Protein AF-A0A7S0BD12-F1 (afdb_monomer_lite)

Radius of gyration: 66.01 Å; chains: 1; bounding box: 98×66×184 Å

Organism: NCBI:txid101924

Foldseek 3Di:
DDDPVVVVVLVVLVVVLVVVLVVLLPDPDPLDLVVQLVSVVVNVDDSVRSNVVSVVSVVVSVVVVVVVVVVVVVVVVVVVVVVVVVVVVVVVVVVVVVVVVVVVVVVVVVVVVVVVVVVVVVVVVVVVVVVVVVVCVVVVVVVVCVVVVVVVVVVVPDDDDDDDDDDDDDDDDDDDDDDDDD

Structure (mmCIF, N/CA/C/O backbone):
data_AF-A0A7S0BD12-F1
#
_entry.id   AF-A0A7S0BD12-F1
#
loop_
_atom_site.group_PDB
_atom_site.id
_atom_site.type_symbol
_atom_site.label_atom_id
_atom_site.label_alt_id
_atom_site.label_comp_id
_atom_site.label_asym_id
_atom_site.label_entity_id
_atom_site.label_seq_id
_atom_site.pdbx_PDB_ins_code
_atom_site.Cartn_x
_atom_site.Cartn_y
_atom_site.Cartn_z
_atom_site.occupancy
_atom_site.B_iso_or_equiv
_atom_site.auth_seq_id
_atom_site.auth_comp_id
_atom_site.auth_asym_id
_atom_site.auth_atom_id
_atom_site.pdbx_PDB_model_num
ATOM 1 N N . MET A 1 1 ? -31.845 18.573 69.242 1.00 46.34 1 MET A N 1
ATOM 2 C CA . MET A 1 1 ? -30.399 18.332 69.464 1.00 46.34 1 MET A CA 1
ATOM 3 C C . MET A 1 1 ? -30.055 16.899 69.065 1.00 46.34 1 MET A C 1
ATOM 5 O O . MET A 1 1 ? -30.406 15.973 69.784 1.00 46.34 1 MET A O 1
ATOM 9 N N . VAL A 1 2 ? -29.436 16.694 67.898 1.00 49.09 2 VAL A N 1
ATOM 10 C CA . VAL A 1 2 ? -28.988 15.365 67.435 1.00 49.09 2 VAL A CA 1
ATOM 11 C C . VAL A 1 2 ? -27.623 15.073 68.062 1.00 49.09 2 VAL A C 1
ATOM 13 O O . VAL A 1 2 ? -26.710 15.888 67.951 1.00 49.09 2 VAL A O 1
ATOM 16 N N . ARG A 1 3 ? -27.482 13.943 68.767 1.00 51.75 3 ARG A N 1
ATOM 17 C CA . ARG A 1 3 ? -26.243 13.587 69.478 1.00 51.75 3 ARG A CA 1
ATOM 18 C C . ARG A 1 3 ? -25.082 13.390 68.482 1.00 51.75 3 ARG A C 1
ATOM 20 O O . ARG A 1 3 ? -25.247 12.617 67.533 1.00 51.75 3 ARG A O 1
ATOM 27 N N . PRO A 1 4 ? -23.894 13.983 68.711 1.00 58.19 4 PRO A N 1
ATOM 28 C CA . PRO A 1 4 ? -22.745 13.916 67.792 1.00 58.19 4 PRO A CA 1
ATOM 29 C C . PRO A 1 4 ? -22.269 12.482 67.484 1.00 58.19 4 PRO A C 1
ATOM 31 O O . PRO A 1 4 ? -21.710 12.220 66.420 1.00 58.19 4 PRO A O 1
ATOM 34 N N . SER A 1 5 ? -22.578 11.517 68.352 1.00 61.38 5 SER A N 1
ATOM 35 C CA . SER A 1 5 ? -22.303 10.091 68.144 1.00 61.38 5 SER A CA 1
ATOM 36 C C . SER A 1 5 ? -23.098 9.460 66.993 1.00 61.38 5 SER A C 1
ATOM 38 O O . SER A 1 5 ? -22.587 8.577 66.308 1.00 61.38 5 SER A O 1
ATOM 40 N N . THR A 1 6 ? -24.322 9.921 66.717 1.00 61.47 6 THR A N 1
ATOM 41 C CA . THR A 1 6 ? -25.156 9.352 65.638 1.00 61.47 6 THR A CA 1
ATOM 42 C C . THR A 1 6 ? -24.696 9.763 64.240 1.00 61.47 6 THR A C 1
ATOM 44 O O . THR A 1 6 ? -24.720 8.940 63.325 1.00 61.47 6 THR A O 1
ATOM 47 N N . LEU A 1 7 ? -24.187 10.988 64.078 1.00 61.03 7 LEU A N 1
ATOM 48 C CA . LEU A 1 7 ? -23.623 11.459 62.808 1.00 61.03 7 LEU A CA 1
ATOM 49 C C . LEU A 1 7 ? -22.306 10.749 62.470 1.00 61.03 7 LEU A C 1
ATOM 51 O O . LEU A 1 7 ? -22.097 10.356 61.323 1.00 61.03 7 LEU A O 1
ATOM 55 N N . ALA A 1 8 ? -21.454 10.504 63.470 1.00 70.88 8 ALA A N 1
ATOM 56 C CA .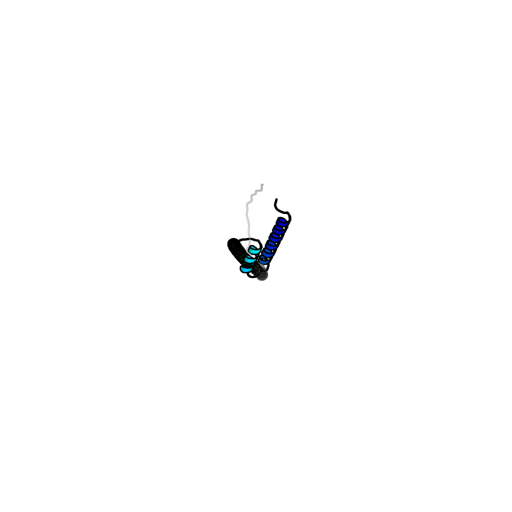 ALA A 1 8 ? -20.208 9.761 63.284 1.00 70.88 8 ALA A CA 1
ATOM 57 C C . ALA A 1 8 ? -20.458 8.316 62.813 1.00 70.88 8 ALA A C 1
ATOM 59 O O . ALA A 1 8 ? -19.773 7.822 61.914 1.00 70.88 8 ALA A O 1
ATOM 60 N N . VAL A 1 9 ? -21.478 7.654 63.372 1.00 70.56 9 VAL A N 1
ATOM 61 C CA . VAL A 1 9 ? -21.893 6.310 62.944 1.00 70.56 9 VAL A CA 1
ATOM 62 C C . VAL A 1 9 ? -22.434 6.342 61.515 1.00 70.56 9 VAL A C 1
ATOM 64 O O . VAL A 1 9 ? -22.009 5.534 60.694 1.00 70.56 9 VAL A O 1
ATOM 67 N N . LEU A 1 10 ? -23.288 7.310 61.174 1.00 68.69 10 LEU A N 1
ATOM 68 C CA . LEU A 1 10 ? -23.876 7.427 59.836 1.00 68.69 10 LEU A CA 1
ATOM 69 C C . LEU A 1 10 ? -22.812 7.638 58.742 1.00 68.69 10 LEU A C 1
ATOM 71 O O . LEU A 1 10 ? -22.837 6.976 57.703 1.00 68.69 10 LEU A O 1
ATOM 75 N N . VAL A 1 11 ? -21.837 8.518 58.991 1.00 75.31 11 VAL A N 1
ATOM 76 C CA . VAL A 1 11 ? -20.734 8.794 58.054 1.00 75.31 11 VAL A CA 1
ATOM 77 C C . VAL A 1 11 ? -19.848 7.562 57.867 1.00 75.31 11 VAL A C 1
ATOM 79 O O . VAL A 1 11 ? -19.449 7.248 56.742 1.00 75.31 11 VAL A O 1
ATOM 82 N N . LYS A 1 12 ? -19.562 6.830 58.949 1.00 75.25 12 LYS A N 1
ATOM 83 C CA . LYS A 1 12 ? -18.748 5.610 58.902 1.00 75.25 12 LYS A CA 1
ATOM 84 C C . LYS A 1 12 ? -19.451 4.497 58.121 1.00 75.25 12 LYS A C 1
ATOM 86 O O . LYS A 1 12 ? -18.810 3.835 57.305 1.00 75.25 12 LYS A O 1
ATOM 91 N N . THR A 1 13 ? -20.761 4.348 58.306 1.00 73.25 13 THR A N 1
ATOM 92 C CA . THR A 1 13 ? -21.591 3.390 57.563 1.00 73.25 13 THR A CA 1
ATOM 93 C C . THR A 1 13 ? -21.653 3.747 56.077 1.00 73.25 13 THR A C 1
ATOM 95 O O . THR A 1 13 ? -21.376 2.892 55.240 1.00 73.25 13 THR A O 1
ATOM 98 N N . LYS A 1 14 ? -21.873 5.025 55.733 1.00 76.25 14 LYS A N 1
ATOM 99 C CA . LYS A 1 14 ? -21.872 5.509 54.340 1.00 76.25 14 LYS A CA 1
ATOM 100 C C . LYS A 1 14 ? -20.537 5.253 53.630 1.00 76.25 14 LYS A C 1
ATOM 102 O O . LYS A 1 14 ? -20.524 4.777 52.499 1.00 76.25 14 LYS A O 1
ATOM 107 N N . ARG A 1 15 ? -19.405 5.524 54.293 1.00 77.38 15 ARG A N 1
ATOM 108 C CA . ARG A 1 15 ? -18.066 5.264 53.726 1.00 77.38 15 ARG A CA 1
ATOM 109 C C . ARG A 1 15 ? -17.786 3.777 53.513 1.00 77.38 15 ARG A C 1
ATOM 111 O O . ARG A 1 15 ? -17.097 3.437 52.558 1.00 77.38 15 ARG A O 1
ATOM 118 N N . ARG A 1 16 ? -18.287 2.903 54.392 1.00 76.31 16 ARG A N 1
ATOM 119 C CA . ARG A 1 16 ? -18.118 1.450 54.253 1.00 76.31 16 ARG A CA 1
ATOM 120 C C . ARG A 1 16 ? -18.883 0.930 53.033 1.00 76.31 16 ARG A C 1
ATOM 122 O O . ARG A 1 16 ? -18.290 0.263 52.201 1.00 76.31 16 ARG A O 1
ATOM 129 N N . ILE A 1 17 ? -20.130 1.366 52.865 1.00 70.44 17 ILE A N 1
ATOM 130 C CA . ILE A 1 17 ? -20.972 1.003 51.716 1.00 70.44 17 ILE A CA 1
ATOM 131 C C . ILE A 1 17 ? -20.344 1.462 50.398 1.00 70.44 17 ILE A C 1
ATOM 133 O O . ILE A 1 17 ? -20.247 0.678 49.465 1.00 70.44 17 ILE A O 1
ATOM 137 N N . LEU A 1 18 ? -19.852 2.704 50.328 1.00 72.88 18 LEU A N 1
ATOM 138 C CA . LEU A 1 18 ? -19.193 3.216 49.120 1.00 72.88 18 LEU A CA 1
ATOM 139 C C . LEU A 1 18 ? -17.940 2.416 48.737 1.00 72.88 18 LEU A C 1
ATOM 141 O O . LEU A 1 18 ? -17.663 2.240 47.554 1.00 72.88 18 LEU A O 1
ATOM 145 N N . ARG A 1 19 ? -17.192 1.918 49.726 1.00 76.81 19 ARG A N 1
ATOM 146 C CA . ARG A 1 19 ? -16.008 1.087 49.489 1.00 76.81 19 ARG A CA 1
ATOM 147 C C . ARG A 1 19 ? -16.384 -0.304 48.985 1.00 76.81 19 ARG A C 1
ATOM 149 O O . ARG A 1 19 ? -15.768 -0.787 48.040 1.00 76.81 19 ARG A O 1
ATOM 156 N N . ASP A 1 20 ? -17.408 -0.906 49.584 1.00 70.25 20 ASP A N 1
ATOM 157 C CA . ASP A 1 20 ? -17.896 -2.229 49.194 1.00 70.25 20 ASP A CA 1
ATOM 158 C C . ASP A 1 20 ? -18.465 -2.184 47.762 1.00 70.25 20 ASP A C 1
ATOM 160 O O . ASP A 1 20 ? -18.085 -2.997 46.920 1.00 70.25 20 ASP A O 1
ATOM 164 N N . LEU A 1 21 ? -19.240 -1.145 47.428 1.00 66.12 21 LEU A N 1
ATOM 165 C CA . LEU A 1 21 ? -19.725 -0.896 46.064 1.00 66.12 21 LEU A CA 1
ATOM 166 C C . LEU A 1 21 ? -18.599 -0.707 45.041 1.00 66.12 21 LEU A C 1
ATOM 168 O O . LEU A 1 21 ? -18.687 -1.225 43.929 1.00 66.12 21 LEU A O 1
ATOM 172 N N . HIS A 1 22 ? -17.531 0.006 45.405 1.00 67.62 22 HIS A N 1
ATOM 173 C CA . HIS A 1 22 ? -16.384 0.176 44.515 1.00 67.62 22 HIS A CA 1
ATOM 174 C C . HIS A 1 22 ? -15.675 -1.160 44.243 1.00 67.62 22 HIS A C 1
ATOM 176 O O . HIS A 1 22 ? -15.292 -1.431 43.108 1.00 67.62 22 HIS A O 1
ATOM 182 N N . SER A 1 23 ? -15.542 -2.020 45.257 1.00 68.06 23 SER A N 1
ATOM 183 C CA . SER A 1 23 ? -14.915 -3.341 45.098 1.00 68.06 23 SER A CA 1
ATOM 184 C C . SER A 1 23 ? -15.738 -4.308 44.241 1.00 68.06 23 SER A C 1
ATOM 186 O O . SER A 1 23 ? -15.174 -5.120 43.510 1.00 68.06 23 SER A O 1
ATOM 188 N N . TRP A 1 24 ? -17.069 -4.196 44.276 1.00 65.56 24 TRP A N 1
ATOM 189 C CA . TRP A 1 24 ? -17.954 -4.965 43.398 1.00 65.56 24 TRP A CA 1
ATOM 190 C C . TRP A 1 24 ? -17.857 -4.519 41.940 1.00 65.56 24 TRP A C 1
ATOM 192 O O . TRP A 1 24 ? -17.998 -5.343 41.044 1.00 65.56 24 TRP A O 1
ATOM 202 N N . SER A 1 25 ? -17.548 -3.244 41.694 1.00 60.56 25 SER A N 1
ATOM 203 C CA . SER A 1 25 ? -17.333 -2.726 40.341 1.00 60.56 25 SER A CA 1
ATOM 204 C C . SER A 1 25 ? -15.959 -3.071 39.755 1.00 60.56 25 SER A C 1
ATOM 206 O O . SER A 1 25 ? -15.823 -3.038 38.535 1.00 60.56 25 SER A O 1
ATOM 208 N N . SER A 1 26 ? -14.929 -3.325 40.572 1.00 59.06 26 SER A N 1
ATOM 209 C CA . SER A 1 26 ? -13.538 -3.377 40.092 1.00 59.06 26 SER A CA 1
ATOM 210 C C . SER A 1 26 ? -13.021 -4.774 39.745 1.00 59.06 26 SER A C 1
ATOM 212 O O . SER A 1 26 ? -12.011 -4.876 39.058 1.00 59.06 26 SER A O 1
ATOM 214 N N . ASN A 1 27 ? -13.675 -5.844 40.211 1.00 52.03 27 ASN A N 1
ATOM 215 C CA . ASN A 1 27 ? -13.046 -7.172 40.266 1.00 52.03 27 ASN A CA 1
ATOM 216 C C . 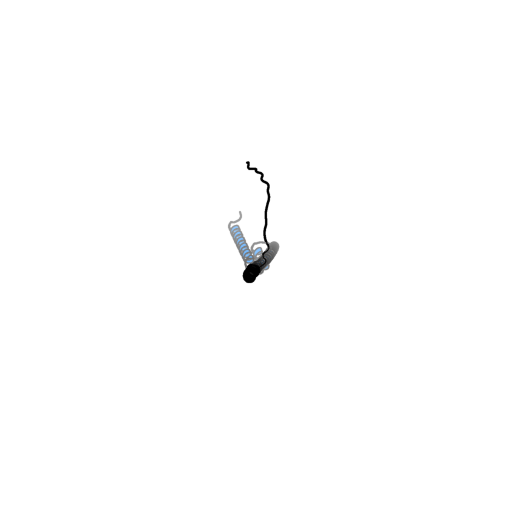ASN A 1 27 ? -13.656 -8.239 39.341 1.00 52.03 27 ASN A C 1
ATOM 218 O O . ASN A 1 27 ? -13.357 -9.415 39.522 1.00 52.03 27 ASN A O 1
ATOM 222 N N . GLY A 1 28 ? -14.516 -7.880 38.379 1.00 54.59 28 GLY A N 1
ATOM 223 C CA . GLY A 1 28 ? -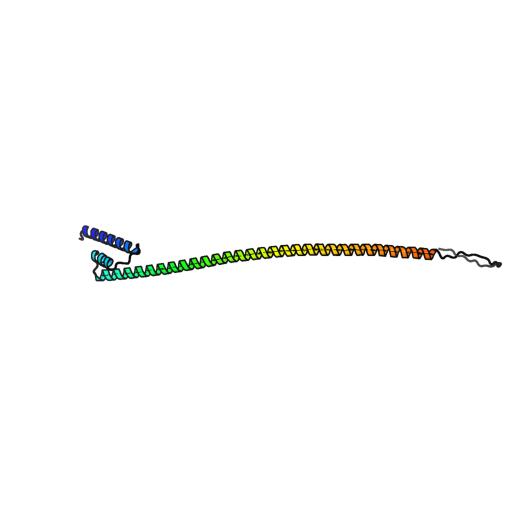15.103 -8.857 37.441 1.00 54.59 28 GLY A CA 1
ATOM 224 C C . GLY A 1 28 ? -15.886 -9.995 38.120 1.00 54.59 28 GLY A C 1
ATOM 225 O O . GLY A 1 28 ? -16.103 -11.049 37.531 1.00 54.59 28 GLY A O 1
ATOM 226 N N . CYS A 1 29 ? -16.274 -9.809 39.384 1.00 53.16 29 CYS A N 1
ATOM 227 C CA . CYS A 1 29 ? -17.008 -10.795 40.162 1.00 53.16 29 CYS A CA 1
ATOM 228 C C . CYS A 1 29 ? -18.504 -10.642 39.842 1.00 53.16 29 CYS A C 1
ATOM 230 O O . CYS A 1 29 ? -18.981 -9.503 39.826 1.00 53.16 29 CYS A O 1
ATOM 232 N N . PRO A 1 30 ? -19.256 -11.731 39.593 1.00 62.78 30 PRO A N 1
ATOM 233 C CA . PRO A 1 30 ? -20.679 -11.641 39.286 1.00 62.78 30 PRO A CA 1
ATOM 234 C C . PRO A 1 30 ? -21.409 -10.876 40.395 1.00 62.78 30 PRO A C 1
ATOM 236 O O . PRO A 1 30 ? -21.253 -11.175 41.582 1.00 62.78 30 PRO A O 1
ATOM 239 N N . LEU A 1 31 ? -22.167 -9.852 39.994 1.00 69.06 31 LEU A N 1
ATOM 240 C CA . LEU A 1 31 ? -22.857 -8.943 40.903 1.00 69.06 31 LEU A CA 1
ATOM 241 C C . LEU A 1 31 ? -23.822 -9.729 41.802 1.00 69.06 31 LEU A C 1
ATOM 243 O O . LEU A 1 31 ? -24.874 -10.187 41.361 1.00 69.06 31 LEU A O 1
ATOM 247 N N . ASP A 1 32 ? -23.471 -9.878 43.078 1.00 79.94 32 ASP A N 1
ATOM 248 C CA . ASP A 1 32 ? -24.292 -10.603 44.044 1.00 79.94 32 ASP A CA 1
ATOM 249 C C . ASP A 1 32 ? -25.408 -9.689 44.574 1.00 79.94 32 ASP A C 1
ATOM 251 O O . ASP A 1 32 ? -25.257 -8.976 45.573 1.00 79.94 32 ASP A O 1
ATOM 255 N N . THR A 1 33 ? -26.552 -9.723 43.884 1.00 80.75 33 THR A N 1
ATOM 256 C CA . THR A 1 33 ? -27.773 -8.962 44.196 1.00 80.75 33 THR A CA 1
ATOM 257 C C . THR A 1 33 ? -28.195 -9.134 45.657 1.00 80.75 33 THR A C 1
ATOM 259 O O . THR A 1 33 ? -28.653 -8.188 46.297 1.00 80.75 33 THR A O 1
ATOM 262 N N . ARG A 1 34 ? -27.994 -10.327 46.230 1.00 82.31 34 ARG A N 1
ATOM 263 C CA . ARG A 1 34 ? -28.383 -10.632 47.611 1.00 82.31 34 ARG A CA 1
ATOM 264 C C . ARG A 1 34 ? -27.470 -9.928 48.611 1.00 82.31 34 ARG A C 1
ATOM 266 O O . ARG A 1 34 ? -27.959 -9.383 49.600 1.00 82.31 34 ARG A O 1
ATOM 273 N N . LYS A 1 35 ? -26.160 -9.883 48.354 1.00 82.00 35 LYS A N 1
ATOM 274 C CA . LYS A 1 35 ? -25.211 -9.122 49.187 1.00 82.00 35 LYS A CA 1
ATOM 275 C C . LYS A 1 35 ? -25.428 -7.611 49.086 1.00 82.00 35 LYS A C 1
ATOM 277 O O . LYS A 1 35 ? -25.295 -6.935 50.106 1.00 82.00 35 LYS A O 1
ATOM 282 N N . MET A 1 36 ? -25.808 -7.094 47.914 1.00 80.50 36 MET A N 1
ATOM 283 C CA . MET A 1 36 ? -26.152 -5.674 47.738 1.00 80.50 36 MET A CA 1
ATOM 284 C C . MET A 1 36 ? -27.367 -5.276 48.572 1.00 80.50 36 MET A C 1
ATOM 286 O O . MET A 1 36 ? -27.294 -4.323 49.347 1.00 80.50 36 MET A O 1
ATOM 290 N N . VAL A 1 37 ? -28.454 -6.047 48.481 1.00 84.25 37 VAL A N 1
ATOM 291 C CA . VAL A 1 37 ? -29.678 -5.788 49.250 1.00 84.25 37 VAL A CA 1
ATOM 292 C C . VAL A 1 37 ? -29.390 -5.819 50.753 1.00 84.25 37 VAL A C 1
ATOM 294 O O . VAL A 1 37 ? -29.731 -4.870 51.454 1.00 84.25 37 VAL A O 1
ATOM 297 N N . LEU A 1 38 ? -28.650 -6.824 51.240 1.00 84.69 38 LEU A N 1
ATOM 298 C CA . LEU A 1 38 ? -28.249 -6.911 52.652 1.00 84.69 38 LEU A CA 1
ATOM 299 C C . LEU A 1 38 ? -27.356 -5.739 53.098 1.00 84.69 38 LEU A C 1
ATOM 301 O O . LEU A 1 38 ? -27.431 -5.296 54.247 1.00 84.69 38 LEU A O 1
ATOM 305 N N . ALA A 1 39 ? -26.489 -5.229 52.220 1.00 82.56 39 ALA A N 1
ATOM 306 C CA . ALA A 1 39 ? -25.656 -4.066 52.515 1.00 82.56 39 ALA A CA 1
ATOM 307 C C . ALA A 1 39 ? -26.484 -2.774 52.604 1.00 82.56 39 ALA A C 1
ATOM 309 O O . ALA A 1 39 ? -26.239 -1.952 53.491 1.00 82.56 39 ALA A O 1
ATOM 310 N N . PHE A 1 40 ? -27.493 -2.615 51.744 1.00 83.50 40 PHE A N 1
ATOM 311 C CA . PHE A 1 40 ? -28.418 -1.484 51.792 1.00 83.50 40 PHE A CA 1
ATOM 312 C C . PHE A 1 40 ? -29.373 -1.558 52.991 1.00 83.50 40 PHE A C 1
ATOM 314 O O . PHE A 1 40 ? -29.595 -0.546 53.656 1.00 83.50 40 PHE A O 1
ATOM 321 N N . GLU A 1 41 ? -29.851 -2.742 53.365 1.00 84.12 41 GLU A N 1
ATOM 322 C CA . GLU A 1 41 ? -30.647 -2.933 54.585 1.00 84.12 41 GLU A CA 1
ATOM 323 C C . GLU A 1 41 ? -29.839 -2.578 55.847 1.00 84.12 41 GLU A C 1
ATOM 325 O O . GLU A 1 41 ? -30.317 -1.852 56.722 1.00 84.12 41 GLU A O 1
ATOM 330 N N . ARG A 1 42 ? -28.555 -2.969 55.912 1.00 85.38 42 ARG A N 1
ATOM 331 C CA . ARG A 1 42 ? -27.628 -2.543 56.987 1.00 85.38 42 ARG A CA 1
ATOM 332 C C . ARG A 1 42 ? -27.385 -1.032 57.015 1.00 85.38 42 ARG A C 1
ATOM 334 O O . ARG A 1 42 ? -27.025 -0.486 58.058 1.00 85.38 42 ARG A O 1
ATOM 341 N N . ALA A 1 43 ? -27.590 -0.353 55.891 1.00 81.50 43 ALA A N 1
ATOM 342 C CA . ALA A 1 43 ? -27.510 1.098 55.775 1.00 81.50 43 ALA A CA 1
ATOM 343 C C . ALA A 1 43 ? -28.789 1.828 56.216 1.00 81.50 43 ALA A C 1
ATOM 345 O O . ALA A 1 43 ? -28.823 3.056 56.157 1.00 81.50 43 ALA A O 1
ATOM 346 N N . ARG A 1 44 ? -29.809 1.088 56.677 1.00 87.00 44 ARG A N 1
ATOM 347 C CA . ARG A 1 44 ? -31.164 1.565 56.995 1.00 87.00 44 ARG A CA 1
ATOM 348 C C . ARG A 1 44 ? -32.014 1.964 55.784 1.00 87.00 44 ARG A C 1
ATOM 350 O O . ARG A 1 44 ? -32.961 2.729 55.951 1.00 87.00 44 ARG A O 1
ATOM 357 N N . PHE A 1 45 ? -31.721 1.446 54.592 1.00 85.12 45 PHE A N 1
ATOM 358 C CA . PHE A 1 45 ? -32.704 1.492 53.509 1.00 85.12 45 PHE A CA 1
ATOM 359 C C . PHE A 1 45 ? -33.806 0.468 53.765 1.00 85.12 45 PHE A C 1
ATOM 361 O O . PHE A 1 45 ? -33.562 -0.604 54.321 1.00 85.12 45 PHE A O 1
ATOM 368 N N . THR A 1 46 ? -35.027 0.800 53.352 1.00 89.69 46 THR A N 1
ATOM 369 C CA . THR A 1 46 ? -36.117 -0.182 53.331 1.00 89.69 46 THR A CA 1
ATOM 370 C C . THR A 1 46 ? -35.820 -1.272 52.290 1.00 89.69 46 THR A C 1
ATOM 372 O O . THR A 1 46 ? -35.117 -1.000 51.313 1.00 89.69 46 THR A O 1
ATOM 375 N N . PRO A 1 47 ? -36.350 -2.496 52.452 1.00 85.25 47 PRO A N 1
ATOM 376 C CA . PRO A 1 47 ? -36.113 -3.591 51.505 1.00 85.25 47 PRO A CA 1
ATOM 377 C C . PRO A 1 47 ? -36.573 -3.255 50.075 1.00 85.25 47 PRO A C 1
ATOM 379 O O . PRO A 1 47 ? -35.922 -3.642 49.108 1.00 85.25 47 PRO A O 1
ATOM 382 N N . GLU A 1 48 ? -37.646 -2.472 49.933 1.00 88.44 48 GLU A N 1
ATOM 383 C CA . GLU A 1 48 ? -38.105 -1.899 48.658 1.00 88.44 48 GLU A CA 1
ATOM 384 C C . GLU A 1 48 ? -37.046 -0.979 48.029 1.00 88.44 48 GLU A C 1
ATOM 386 O O . GLU A 1 48 ? -36.593 -1.208 46.908 1.00 88.44 48 GLU A O 1
ATOM 391 N N . GLN A 1 49 ? -36.556 0.013 48.781 1.00 88.12 49 GLN A N 1
ATOM 392 C CA . GLN A 1 49 ? -35.519 0.936 48.303 1.00 88.12 49 GLN A CA 1
ATOM 393 C C . GLN A 1 49 ? -34.209 0.214 47.968 1.00 88.12 49 GLN A C 1
ATOM 395 O O . GLN A 1 49 ? -33.560 0.538 46.976 1.00 88.12 49 GLN A O 1
ATOM 400 N N . ALA A 1 50 ? -33.824 -0.778 48.773 1.00 87.19 50 ALA A N 1
ATOM 401 C CA . ALA A 1 50 ? -32.637 -1.592 48.546 1.00 87.19 50 ALA A CA 1
ATOM 402 C C . ALA A 1 50 ? -32.725 -2.378 47.229 1.00 87.19 50 ALA A C 1
ATOM 404 O O . ALA A 1 50 ? -31.738 -2.443 46.494 1.00 87.19 50 ALA A O 1
ATOM 405 N N . ARG A 1 51 ? -33.897 -2.935 46.897 1.00 85.19 51 ARG A N 1
ATOM 406 C CA . ARG A 1 51 ? -34.131 -3.631 45.621 1.00 85.19 51 ARG A CA 1
ATOM 407 C C . ARG A 1 51 ? -34.055 -2.682 44.433 1.00 85.19 51 ARG A C 1
ATOM 409 O O . ARG A 1 51 ? -33.328 -2.977 43.491 1.00 85.19 51 ARG A O 1
ATOM 416 N N . VAL A 1 52 ? -34.720 -1.530 44.509 1.00 90.69 52 VAL A N 1
ATOM 417 C CA . VAL A 1 52 ? -34.695 -0.520 43.436 1.00 90.69 52 VAL A CA 1
ATOM 418 C C . VAL A 1 52 ? -33.271 -0.018 43.184 1.00 90.69 52 VAL A C 1
ATOM 420 O O . VAL A 1 52 ? -32.822 0.030 42.042 1.00 90.69 52 VAL A O 1
ATOM 423 N N . LEU A 1 53 ? -32.521 0.299 44.244 1.00 85.56 53 LEU A N 1
ATOM 424 C CA . LEU A 1 53 ? -31.121 0.718 44.126 1.00 85.56 53 LEU A CA 1
ATOM 425 C C . LEU A 1 53 ? -30.244 -0.380 43.522 1.00 85.56 53 LEU A C 1
ATOM 427 O O . LEU A 1 53 ? -29.387 -0.088 42.692 1.00 85.56 53 LEU A O 1
ATOM 431 N N . THR A 1 54 ? -30.461 -1.633 43.921 1.00 87.56 54 THR A N 1
ATOM 432 C CA . THR A 1 54 ? -29.713 -2.774 43.381 1.00 87.56 54 THR A CA 1
ATOM 433 C C . THR A 1 54 ? -29.998 -2.971 41.894 1.00 87.56 54 THR A C 1
ATOM 435 O O . THR A 1 54 ? -29.068 -3.203 41.126 1.00 87.56 54 THR A O 1
ATOM 438 N N . GLU A 1 55 ? -31.251 -2.816 41.470 1.00 87.38 55 GLU A N 1
ATOM 439 C CA . GLU A 1 55 ? -31.639 -2.951 40.066 1.00 87.38 55 GLU A CA 1
ATOM 440 C C . GLU A 1 55 ? -31.062 -1.825 39.199 1.00 87.38 55 GLU A C 1
ATOM 442 O O . GLU A 1 55 ? -30.476 -2.094 38.152 1.00 87.38 55 GLU A O 1
ATOM 447 N N . MET A 1 56 ? -31.095 -0.577 39.678 1.00 87.50 56 MET A N 1
ATOM 448 C CA . MET A 1 56 ? -30.429 0.538 38.990 1.00 87.50 56 MET A CA 1
ATOM 449 C C . MET A 1 56 ? -28.911 0.332 38.887 1.00 87.50 56 MET A C 1
ATOM 451 O O . MET A 1 56 ? -28.301 0.633 37.858 1.00 87.50 56 MET A O 1
ATOM 455 N N . PHE A 1 57 ? -28.274 -0.198 39.935 1.00 84.50 57 PHE A N 1
ATOM 456 C CA . PHE A 1 57 ? -26.848 -0.532 39.894 1.00 84.50 57 PHE A CA 1
ATOM 457 C C . PHE A 1 57 ? -26.548 -1.643 38.887 1.00 84.50 57 PHE A C 1
ATOM 459 O O . PHE A 1 57 ? -25.582 -1.543 38.133 1.00 84.50 57 PHE A O 1
ATOM 466 N N . ARG A 1 58 ? -27.392 -2.675 38.832 1.00 85.00 58 ARG A N 1
ATOM 467 C CA . ARG A 1 58 ? -27.277 -3.760 37.855 1.00 85.00 58 ARG A CA 1
ATOM 468 C C . ARG A 1 58 ? -27.389 -3.231 36.427 1.00 85.00 58 ARG A C 1
ATOM 470 O O . ARG A 1 58 ? -26.558 -3.561 35.586 1.00 85.00 58 ARG A O 1
ATOM 477 N N . GLU A 1 59 ? -28.376 -2.382 36.163 1.00 87.06 59 GLU A N 1
ATOM 478 C CA . GLU A 1 59 ? -28.611 -1.820 34.835 1.00 87.06 59 GLU A CA 1
ATOM 479 C C . GLU A 1 59 ? -27.475 -0.887 34.389 1.00 87.06 59 GLU A C 1
ATOM 481 O O . GLU A 1 59 ? -27.005 -0.973 33.255 1.00 87.06 59 GLU A O 1
ATOM 486 N N . THR A 1 60 ? -26.987 -0.019 35.277 1.00 85.50 60 THR A N 1
ATOM 487 C CA . THR A 1 60 ? -25.876 0.897 34.963 1.00 85.50 60 THR A CA 1
ATOM 488 C C . THR A 1 60 ? -24.565 0.158 34.707 1.00 85.50 60 THR A C 1
ATOM 490 O O . THR A 1 60 ? -23.839 0.523 33.779 1.00 85.50 60 THR A O 1
ATOM 493 N N . LEU A 1 61 ? -24.278 -0.905 35.465 1.00 83.06 61 LEU A N 1
ATOM 494 C CA . LEU A 1 61 ? -23.122 -1.768 35.216 1.00 83.06 61 LEU A CA 1
ATOM 495 C C . LEU A 1 61 ? -23.251 -2.508 33.880 1.00 83.06 61 LEU A C 1
ATOM 497 O O . LEU A 1 61 ? -22.320 -2.449 33.082 1.00 83.06 61 LEU A O 1
ATOM 501 N N . ALA A 1 62 ? -24.412 -3.100 33.589 1.00 83.00 62 ALA A N 1
ATOM 502 C CA . ALA A 1 62 ? -24.655 -3.797 32.324 1.00 83.00 62 ALA A CA 1
ATOM 503 C C . ALA A 1 62 ? -24.551 -2.860 31.105 1.00 83.00 62 ALA A C 1
ATOM 505 O O . ALA A 1 62 ? -23.958 -3.216 30.087 1.00 83.00 62 ALA A O 1
ATOM 506 N N . ARG A 1 63 ? -25.077 -1.629 31.204 1.00 85.00 63 ARG A N 1
ATOM 507 C CA . ARG A 1 63 ? -24.938 -0.608 30.149 1.00 85.00 63 ARG A CA 1
ATOM 508 C C . ARG A 1 63 ? -23.479 -0.212 29.930 1.00 85.00 63 ARG A C 1
ATOM 510 O O . ARG A 1 63 ? -23.046 -0.107 28.785 1.00 85.00 63 ARG A O 1
ATOM 517 N N . ARG A 1 64 ? -22.719 -0.007 31.009 1.00 81.06 64 ARG A N 1
ATOM 518 C CA . ARG A 1 64 ? -21.297 0.357 30.935 1.00 81.06 64 ARG A CA 1
ATOM 519 C C . ARG A 1 64 ? -20.452 -0.765 30.341 1.00 81.06 64 ARG A C 1
ATOM 521 O O . ARG A 1 64 ? -19.567 -0.508 29.534 1.00 81.06 64 ARG A O 1
ATOM 528 N N . GLU A 1 65 ? -20.729 -2.000 30.733 1.00 78.06 65 GLU A N 1
ATOM 529 C CA . GLU A 1 65 ? -20.063 -3.185 30.207 1.00 78.06 65 GLU A CA 1
ATOM 530 C C . GLU A 1 65 ? -20.328 -3.345 28.705 1.00 78.06 65 GLU A C 1
ATOM 532 O O . GLU A 1 65 ? -19.383 -3.467 27.928 1.00 78.06 65 GLU A O 1
ATOM 537 N N . LYS A 1 66 ? -21.587 -3.204 28.273 1.00 79.38 66 LYS A N 1
ATOM 538 C CA . LYS A 1 66 ? -21.951 -3.201 26.850 1.00 79.38 66 LYS A CA 1
ATOM 539 C C . LYS A 1 66 ? -21.209 -2.116 26.056 1.00 79.38 66 LYS A C 1
ATOM 541 O O . LYS A 1 66 ? -20.631 -2.417 25.018 1.00 79.38 66 LYS A O 1
ATOM 546 N N . GLN A 1 67 ? -21.162 -0.883 26.563 1.00 82.19 67 GLN A N 1
ATOM 547 C CA . GLN A 1 67 ? -20.420 0.212 25.921 1.00 82.19 67 GLN A CA 1
ATOM 548 C C . GLN A 1 67 ? -18.915 -0.067 25.835 1.00 82.19 67 GLN A C 1
ATOM 550 O O . GLN A 1 67 ? -18.287 0.244 24.825 1.00 82.19 67 GLN A O 1
ATOM 555 N N . ASN A 1 68 ? -18.325 -0.667 26.872 1.00 77.94 68 ASN A N 1
ATOM 556 C CA . ASN A 1 68 ? -16.917 -1.056 26.849 1.00 77.94 68 ASN A CA 1
ATOM 557 C C . ASN A 1 68 ? -16.649 -2.131 25.787 1.00 77.94 68 ASN A C 1
ATOM 559 O O . ASN A 1 68 ? -15.649 -2.030 25.077 1.00 77.94 68 ASN A O 1
ATOM 563 N N . TYR A 1 69 ? -17.532 -3.125 25.644 1.00 72.25 69 TYR A N 1
ATOM 564 C CA . TYR A 1 69 ? -17.422 -4.138 24.592 1.00 72.25 69 TYR A CA 1
ATOM 565 C C . TYR A 1 69 ? -17.544 -3.532 23.189 1.00 72.25 69 TYR A C 1
ATOM 567 O O . TYR A 1 69 ? -16.725 -3.846 22.330 1.00 72.25 69 TYR A O 1
ATOM 575 N N . GLU A 1 70 ? -18.491 -2.618 22.966 1.00 77.31 70 GLU A N 1
ATOM 576 C CA . GLU A 1 70 ? -18.654 -1.916 21.682 1.00 77.31 70 GLU A CA 1
ATOM 577 C C . GLU A 1 70 ? -17.425 -1.058 21.333 1.00 77.31 70 GLU A C 1
ATOM 579 O O . GLU A 1 70 ? -16.945 -1.073 20.200 1.00 77.31 70 GLU A O 1
ATOM 584 N N . GLN A 1 71 ? -16.850 -0.353 22.314 1.00 76.19 71 GLN A N 1
ATOM 585 C CA . GLN A 1 71 ? -15.621 0.422 22.116 1.00 76.19 71 GLN A CA 1
ATOM 586 C C . GLN A 1 71 ? -14.396 -0.461 21.858 1.00 76.19 71 GLN A C 1
ATOM 588 O O . GLN A 1 71 ? -13.526 -0.086 21.072 1.00 76.19 71 GLN A O 1
ATOM 593 N N . LEU A 1 72 ? -14.295 -1.611 22.530 1.00 70.25 72 LEU A N 1
ATOM 594 C CA . LEU A 1 72 ? -13.216 -2.575 22.308 1.00 70.25 72 LEU A CA 1
ATOM 595 C C . LEU A 1 72 ? -13.322 -3.220 20.926 1.00 70.25 72 LEU A C 1
ATOM 597 O O . LEU A 1 72 ? -12.303 -3.315 20.247 1.00 70.25 72 LEU A O 1
ATOM 601 N N . ALA A 1 73 ? -14.532 -3.586 20.494 1.00 75.94 73 ALA A N 1
ATOM 602 C CA . ALA A 1 73 ? -14.791 -4.082 19.146 1.00 75.94 73 ALA A CA 1
ATOM 603 C C . ALA A 1 73 ? -14.375 -3.041 18.095 1.00 75.94 73 ALA A C 1
ATOM 605 O O . ALA A 1 73 ? -13.522 -3.324 17.263 1.00 75.94 73 ALA A O 1
ATOM 606 N N . SER A 1 74 ? -14.832 -1.792 18.236 1.00 81.88 74 SER A N 1
ATOM 607 C CA . SER A 1 74 ? -14.473 -0.703 17.316 1.00 81.88 74 SER A CA 1
ATOM 608 C C . SER A 1 74 ? -12.966 -0.416 17.267 1.00 81.88 74 SER A C 1
ATOM 610 O O . SER A 1 74 ? -12.419 -0.140 16.199 1.00 81.88 74 SER A O 1
ATOM 612 N N . LYS A 1 75 ? -12.260 -0.497 18.403 1.00 85.00 75 LYS A N 1
ATOM 613 C CA . LYS A 1 75 ? -10.792 -0.378 18.427 1.00 85.00 75 LYS A CA 1
ATOM 614 C C . LYS A 1 75 ? -10.108 -1.560 17.744 1.00 85.00 75 LYS A C 1
ATOM 616 O O . LYS A 1 75 ? -9.082 -1.351 17.101 1.00 85.00 75 LYS A O 1
ATOM 621 N N . GLY A 1 76 ? -10.650 -2.768 17.895 1.00 86.06 76 GLY A N 1
ATOM 622 C CA . GLY A 1 76 ? -10.196 -3.961 17.183 1.00 86.06 76 GLY A CA 1
ATOM 623 C C . GLY A 1 76 ? -10.312 -3.779 15.673 1.00 86.06 76 GLY A C 1
ATOM 624 O O . GLY A 1 76 ? -9.309 -3.898 14.972 1.00 86.06 76 GLY A O 1
ATOM 625 N N . ASP A 1 77 ? -11.487 -3.362 15.206 1.00 79.94 77 ASP A N 1
ATOM 626 C CA . ASP A 1 77 ? -11.766 -3.109 13.790 1.00 79.94 77 ASP A CA 1
ATOM 627 C C . ASP A 1 77 ? -10.855 -2.008 13.227 1.00 79.94 77 ASP A C 1
ATOM 629 O O . ASP A 1 77 ? -10.252 -2.161 12.166 1.00 79.94 77 ASP A O 1
ATOM 633 N N . TYR A 1 78 ? -10.668 -0.913 13.971 1.00 80.88 78 TYR A N 1
ATOM 634 C CA . TYR A 1 78 ? -9.747 0.157 13.584 1.00 80.88 78 TYR A CA 1
ATOM 635 C C . TYR A 1 78 ? -8.299 -0.336 13.457 1.00 80.88 78 TYR A C 1
ATOM 637 O O . TYR A 1 78 ? -7.591 0.032 12.517 1.00 80.88 78 TYR A O 1
ATOM 645 N N . MET A 1 79 ? -7.840 -1.167 14.396 1.00 85.88 79 MET A N 1
ATOM 646 C CA . MET A 1 79 ? -6.500 -1.747 14.336 1.00 85.88 79 MET A CA 1
ATOM 647 C C . MET A 1 79 ? -6.353 -2.694 13.148 1.00 85.88 79 MET A C 1
ATOM 649 O O . MET A 1 79 ? -5.325 -2.634 12.476 1.00 85.88 79 MET A O 1
ATOM 653 N N . GLN A 1 80 ? -7.373 -3.502 12.855 1.00 87.31 80 GLN A N 1
ATOM 654 C CA . GLN A 1 80 ? -7.385 -4.381 11.692 1.00 87.31 80 GLN A CA 1
ATOM 655 C C . GLN A 1 80 ? -7.271 -3.578 10.391 1.00 87.31 80 GLN A C 1
ATOM 657 O O . GLN A 1 80 ? -6.330 -3.793 9.625 1.00 87.31 80 GLN A O 1
ATOM 662 N N . VAL A 1 81 ? -8.141 -2.587 10.183 1.00 87.75 81 VAL A N 1
ATOM 663 C CA . VAL A 1 81 ? -8.102 -1.724 8.990 1.00 87.75 81 VAL A CA 1
ATOM 664 C C . VAL A 1 81 ? -6.744 -1.036 8.860 1.00 87.75 81 VAL A C 1
ATOM 666 O O . VAL A 1 81 ? -6.154 -1.000 7.782 1.00 87.75 81 VAL A O 1
ATOM 669 N N . LYS A 1 82 ? -6.181 -0.540 9.967 1.00 89.12 82 LYS A N 1
ATOM 670 C CA . LYS A 1 82 ? -4.851 0.081 9.966 1.00 89.12 82 LYS A CA 1
ATOM 671 C C . LYS A 1 82 ? -3.746 -0.899 9.559 1.00 89.12 82 LYS A C 1
ATOM 673 O O . LYS A 1 82 ? -2.797 -0.499 8.885 1.00 89.12 82 LYS A O 1
ATOM 678 N N . THR A 1 83 ? -3.829 -2.159 9.984 1.00 91.62 83 THR A N 1
ATOM 679 C CA . THR A 1 83 ? -2.856 -3.185 9.582 1.00 91.62 83 THR A CA 1
ATOM 680 C C . THR A 1 83 ? -2.992 -3.566 8.116 1.00 91.62 83 THR A C 1
ATOM 682 O O . THR A 1 83 ? -1.972 -3.644 7.436 1.00 91.62 83 THR A O 1
ATOM 685 N N . GLU A 1 84 ? -4.217 -3.725 7.614 1.00 90.00 84 GLU A N 1
ATOM 686 C CA . GLU A 1 84 ? -4.481 -4.003 6.198 1.00 90.00 84 GLU A CA 1
ATOM 687 C C . GLU A 1 84 ? -3.915 -2.887 5.314 1.00 90.00 84 GLU A C 1
ATOM 689 O O . GLU A 1 84 ? -3.172 -3.154 4.372 1.00 90.00 84 GLU A O 1
ATOM 694 N N . LEU A 1 85 ? -4.158 -1.629 5.690 1.00 87.38 85 LEU A N 1
ATOM 695 C CA . LEU A 1 85 ? -3.680 -0.459 4.956 1.00 87.38 85 LEU A CA 1
ATOM 696 C C . LEU A 1 85 ? -2.146 -0.387 4.910 1.00 87.38 85 LEU A C 1
ATOM 698 O O . LEU A 1 85 ? -1.565 -0.098 3.869 1.00 87.38 85 LEU A O 1
ATOM 702 N N . ARG A 1 86 ? -1.473 -0.731 6.014 1.00 89.25 86 ARG A N 1
ATOM 703 C CA . ARG A 1 86 ? -0.005 -0.771 6.070 1.00 89.25 86 ARG A CA 1
ATOM 704 C C . ARG A 1 86 ? 0.594 -1.906 5.237 1.00 89.25 86 ARG A C 1
ATOM 706 O O . ARG A 1 86 ? 1.694 -1.763 4.707 1.00 89.25 86 ARG A O 1
ATOM 713 N N . ILE A 1 87 ? -0.088 -3.050 5.162 1.00 90.00 87 ILE A N 1
ATOM 714 C CA . ILE A 1 87 ? 0.341 -4.177 4.323 1.00 90.00 87 ILE A CA 1
ATOM 715 C C . ILE A 1 87 ? 0.208 -3.800 2.848 1.00 90.00 87 ILE A C 1
ATOM 717 O O . ILE A 1 87 ? 1.150 -4.032 2.092 1.00 90.00 87 ILE A O 1
ATOM 721 N N . LEU A 1 88 ? -0.913 -3.180 2.470 1.00 86.88 88 LEU A N 1
ATOM 722 C CA . LEU A 1 88 ? -1.147 -2.665 1.121 1.00 86.88 88 LEU A CA 1
ATOM 723 C C . LEU A 1 88 ? -0.067 -1.658 0.715 1.00 86.88 88 LEU A C 1
ATOM 725 O O . LEU A 1 88 ? 0.615 -1.876 -0.276 1.00 86.88 88 LEU A O 1
ATOM 729 N N . GLU A 1 89 ? 0.196 -0.646 1.545 1.00 86.56 89 GLU A N 1
ATOM 730 C CA . GLU A 1 89 ? 1.232 0.363 1.277 1.00 86.56 89 GLU A CA 1
ATOM 731 C C . GLU A 1 89 ? 2.622 -0.261 1.063 1.00 86.56 89 GLU A C 1
ATOM 733 O O . GLU A 1 89 ? 3.356 0.103 0.144 1.00 86.56 89 GLU A O 1
ATOM 738 N N . LYS A 1 90 ? 2.989 -1.247 1.891 1.00 87.94 90 LYS A N 1
ATOM 739 C CA . LYS A 1 90 ? 4.268 -1.947 1.745 1.00 87.94 90 LYS A CA 1
ATOM 740 C C . LYS A 1 90 ? 4.314 -2.788 0.466 1.00 87.94 90 LYS A C 1
ATOM 742 O O . LYS A 1 90 ? 5.359 -2.848 -0.180 1.00 87.94 90 LYS A O 1
ATOM 747 N N . SER A 1 91 ? 3.213 -3.452 0.121 1.00 85.81 91 SER A N 1
ATOM 748 C CA . SER A 1 91 ? 3.091 -4.236 -1.111 1.00 85.81 91 SER A CA 1
ATOM 749 C C . SER A 1 91 ? 3.244 -3.349 -2.344 1.00 85.81 91 SER A C 1
ATOM 751 O O . SER A 1 91 ? 4.021 -3.679 -3.236 1.00 85.81 91 SER A O 1
ATOM 753 N N . ASP A 1 92 ? 2.569 -2.202 -2.357 1.00 87.00 92 ASP A N 1
ATOM 754 C CA . ASP A 1 92 ? 2.623 -1.243 -3.459 1.00 87.00 92 ASP A CA 1
ATOM 755 C C . ASP A 1 92 ? 4.039 -0.696 -3.641 1.00 87.00 92 ASP A C 1
ATOM 757 O O . ASP A 1 92 ? 4.536 -0.633 -4.762 1.00 87.00 92 ASP A O 1
ATOM 761 N N . PHE A 1 93 ? 4.739 -0.385 -2.545 1.00 90.19 93 PHE A N 1
ATOM 762 C CA . PHE A 1 93 ? 6.138 0.036 -2.611 1.00 90.19 93 PHE A CA 1
ATOM 763 C C . PHE A 1 93 ? 7.049 -1.037 -3.226 1.00 90.19 93 PHE A C 1
ATOM 765 O O . PHE A 1 93 ? 7.919 -0.720 -4.039 1.00 90.19 93 PHE A O 1
ATOM 772 N N . HIS A 1 94 ? 6.861 -2.308 -2.856 1.00 86.62 94 HIS A N 1
ATOM 773 C CA . HIS A 1 94 ? 7.639 -3.408 -3.431 1.00 86.62 94 HIS A CA 1
ATOM 774 C C . HIS A 1 94 ? 7.351 -3.604 -4.919 1.00 86.62 94 HIS A C 1
ATOM 776 O O . HIS A 1 94 ? 8.286 -3.823 -5.686 1.00 86.62 94 HIS A O 1
ATOM 782 N N . LEU A 1 95 ? 6.086 -3.491 -5.323 1.00 88.19 95 LEU A N 1
ATOM 783 C CA . LEU A 1 95 ? 5.689 -3.601 -6.721 1.00 88.19 95 LEU A CA 1
ATOM 784 C C . LEU A 1 95 ? 6.286 -2.455 -7.544 1.00 88.19 95 LEU A C 1
ATOM 786 O O . LEU A 1 95 ? 6.946 -2.709 -8.544 1.00 88.19 95 LEU A O 1
ATOM 790 N N . LEU A 1 96 ? 6.179 -1.215 -7.057 1.00 86.38 96 LEU A N 1
ATOM 791 C CA . LEU A 1 96 ? 6.774 -0.051 -7.714 1.00 86.38 96 LEU A CA 1
ATOM 792 C C . LEU A 1 96 ? 8.301 -0.164 -7.832 1.00 86.38 96 LEU A C 1
ATOM 794 O O . LEU A 1 96 ? 8.876 0.217 -8.847 1.00 86.38 96 LEU A O 1
ATOM 798 N N . SER A 1 97 ? 8.961 -0.691 -6.796 1.00 88.62 97 SER A N 1
ATOM 799 C CA . SER A 1 97 ? 10.415 -0.900 -6.805 1.00 88.62 97 SER A CA 1
ATOM 800 C C . SER A 1 97 ? 10.820 -1.955 -7.836 1.00 88.62 97 SER A C 1
ATOM 802 O O . SER A 1 97 ? 11.781 -1.751 -8.572 1.00 88.62 97 SER A O 1
ATOM 804 N N . SER A 1 98 ? 10.066 -3.054 -7.926 1.00 87.88 98 SER A N 1
ATOM 805 C CA . SER A 1 98 ? 10.296 -4.108 -8.919 1.00 87.88 98 SER A CA 1
ATOM 806 C C . SER A 1 98 ? 10.059 -3.610 -10.344 1.00 87.88 98 SER A C 1
ATOM 808 O O . SER A 1 98 ? 10.821 -3.947 -11.248 1.00 87.88 98 SER A O 1
ATOM 810 N N . ASP A 1 99 ? 9.017 -2.805 -10.555 1.00 86.69 99 ASP A N 1
ATOM 811 C CA . ASP A 1 99 ? 8.716 -2.212 -11.858 1.00 86.69 99 ASP A CA 1
ATOM 812 C C . ASP A 1 99 ? 9.815 -1.235 -12.287 1.00 86.69 99 ASP A C 1
ATOM 814 O O . ASP A 1 99 ? 10.194 -1.212 -13.459 1.00 86.69 99 ASP A O 1
ATOM 818 N N . LEU A 1 100 ? 10.370 -0.467 -11.344 1.00 85.00 100 LEU A N 1
ATOM 819 C CA . LEU A 1 100 ? 11.492 0.434 -11.600 1.00 85.00 100 LEU A CA 1
ATOM 820 C C . LEU A 1 100 ? 12.747 -0.346 -12.010 1.00 85.00 100 LEU A C 1
ATOM 822 O O . LEU A 1 100 ? 13.346 -0.014 -13.028 1.00 85.00 100 LEU A O 1
ATOM 826 N N . GLU A 1 101 ? 13.098 -1.412 -11.289 1.00 89.31 101 GLU A N 1
ATOM 827 C CA . GLU A 1 101 ? 14.244 -2.273 -11.621 1.00 89.31 101 GLU A CA 1
ATOM 828 C C . GLU A 1 101 ? 14.069 -2.941 -13.000 1.00 89.31 101 GLU A C 1
ATOM 830 O O . GLU A 1 101 ? 14.980 -2.973 -13.834 1.00 89.31 101 GLU A O 1
ATOM 835 N N . HIS A 1 102 ? 12.861 -3.418 -13.311 1.00 88.06 102 HIS A N 1
ATOM 836 C CA . HIS A 1 102 ? 12.554 -3.944 -14.640 1.00 88.06 102 HIS A CA 1
ATOM 837 C C . HIS A 1 102 ? 12.658 -2.881 -15.736 1.00 88.06 102 HIS A C 1
ATOM 839 O O . HIS A 1 102 ? 13.157 -3.169 -16.827 1.00 88.06 102 HIS A O 1
ATOM 845 N N . LEU A 1 103 ? 12.209 -1.656 -15.467 1.00 87.38 103 LEU A N 1
ATOM 846 C CA . LEU A 1 103 ? 12.323 -0.554 -16.414 1.00 87.38 103 LEU A CA 1
ATOM 847 C C . LEU A 1 103 ? 13.790 -0.175 -16.646 1.00 87.38 103 LEU A C 1
ATOM 849 O O . LEU A 1 103 ? 14.195 -0.022 -17.795 1.00 87.38 103 LEU A O 1
ATOM 853 N N . GLU A 1 104 ? 14.586 -0.082 -15.582 1.00 89.31 104 GLU A N 1
ATOM 854 C CA . GLU A 1 104 ? 16.015 0.232 -15.632 1.00 89.31 104 GLU A CA 1
ATOM 855 C C . GLU A 1 104 ? 16.773 -0.797 -16.475 1.00 89.31 104 GLU A C 1
ATOM 857 O O . GLU A 1 104 ? 17.419 -0.432 -17.456 1.00 89.31 104 GLU A O 1
ATOM 862 N N . THR A 1 105 ? 16.583 -2.092 -16.209 1.00 90.25 105 THR A N 1
ATOM 863 C CA . THR A 1 105 ? 17.236 -3.150 -17.000 1.00 90.25 105 THR A CA 1
ATOM 864 C C . THR A 1 105 ? 16.814 -3.144 -18.472 1.00 90.25 105 THR A C 1
ATOM 866 O O . THR A 1 105 ? 17.612 -3.473 -19.351 1.00 90.25 105 THR A O 1
ATOM 869 N N . ASN A 1 106 ? 15.569 -2.774 -18.783 1.00 87.62 106 ASN A N 1
ATOM 870 C CA . ASN A 1 106 ? 15.114 -2.636 -20.167 1.00 87.62 106 ASN A CA 1
ATOM 871 C C . ASN A 1 106 ? 15.727 -1.408 -20.848 1.00 87.62 106 ASN A C 1
ATOM 873 O O . ASN A 1 106 ? 16.098 -1.485 -22.020 1.00 87.62 106 ASN A O 1
ATOM 877 N N . VAL A 1 107 ? 15.874 -0.296 -20.128 1.00 88.88 107 VAL A N 1
ATOM 878 C CA . VAL A 1 107 ? 16.567 0.899 -20.621 1.00 88.88 107 VAL A CA 1
ATOM 879 C C . VAL A 1 107 ? 18.036 0.584 -20.895 1.00 88.88 107 VAL A C 1
ATOM 881 O O . VAL A 1 107 ? 18.513 0.878 -21.988 1.00 88.88 107 VAL A O 1
ATOM 884 N N . GLU A 1 108 ? 18.730 -0.087 -19.977 1.00 86.69 108 GLU A N 1
ATOM 885 C CA . GLU A 1 108 ? 20.121 -0.512 -20.167 1.00 86.69 108 GLU A CA 1
ATOM 886 C C . GLU A 1 108 ? 20.283 -1.437 -21.378 1.00 86.69 108 GLU A C 1
ATOM 888 O O . GLU A 1 108 ? 21.166 -1.223 -22.210 1.00 86.69 108 GLU A O 1
ATOM 893 N N . LYS A 1 109 ? 19.398 -2.431 -21.532 1.00 84.38 109 LYS A N 1
ATOM 894 C CA . LYS A 1 109 ? 19.394 -3.327 -22.700 1.00 84.38 109 LYS A CA 1
ATOM 895 C C . LYS A 1 109 ? 19.156 -2.572 -24.000 1.00 84.38 109 LYS A C 1
ATOM 897 O O . LYS A 1 109 ? 19.823 -2.859 -24.991 1.00 84.38 109 LYS A O 1
ATOM 902 N N . ASN A 1 110 ? 18.232 -1.615 -24.006 1.00 81.50 110 ASN A N 1
ATOM 903 C CA . ASN A 1 110 ? 17.943 -0.810 -25.188 1.00 81.50 110 ASN A CA 1
ATOM 904 C C . ASN A 1 110 ? 19.126 0.094 -25.545 1.00 81.50 110 ASN A C 1
ATOM 906 O O . ASN A 1 110 ? 19.485 0.179 -26.714 1.00 81.50 110 ASN A O 1
ATOM 910 N N . ILE A 1 111 ? 19.770 0.717 -24.556 1.00 83.69 111 ILE A N 1
ATOM 911 C CA . ILE A 1 111 ? 20.979 1.525 -24.759 1.00 83.69 111 ILE A CA 1
ATOM 912 C C . ILE A 1 111 ? 22.105 0.654 -25.325 1.00 83.69 111 ILE A C 1
ATOM 914 O O . ILE A 1 111 ? 22.695 1.003 -26.347 1.00 83.69 111 ILE A O 1
ATOM 918 N N . ALA A 1 112 ? 22.366 -0.506 -24.719 1.00 71.50 112 ALA A N 1
ATOM 919 C CA . ALA A 1 112 ? 23.374 -1.444 -25.204 1.00 71.50 112 ALA A CA 1
ATOM 920 C C . ALA A 1 112 ? 23.062 -1.926 -26.631 1.00 71.50 112 ALA A C 1
ATOM 922 O O . ALA A 1 112 ? 23.946 -1.939 -27.487 1.00 71.50 112 ALA A O 1
ATOM 923 N N . GLY A 1 113 ? 21.798 -2.250 -26.915 1.00 83.31 113 GLY A N 1
ATOM 924 C CA . GLY A 1 113 ? 21.331 -2.617 -28.250 1.00 83.31 113 GLY A CA 1
ATOM 925 C C . GLY A 1 113 ? 21.610 -1.518 -29.271 1.00 83.31 113 GLY A C 1
ATOM 926 O O . GLY A 1 113 ? 22.285 -1.770 -30.269 1.00 83.31 113 GLY A O 1
ATOM 927 N N . VAL A 1 114 ? 21.193 -0.284 -28.978 1.00 76.12 114 VAL A N 1
ATOM 928 C CA . VAL A 1 114 ? 21.428 0.880 -29.843 1.00 76.12 114 VAL A CA 1
ATOM 929 C C . VAL A 1 114 ? 22.919 1.090 -30.096 1.00 76.12 114 VAL A C 1
ATOM 931 O O . VAL A 1 114 ? 23.295 1.278 -31.248 1.00 76.12 114 VAL A O 1
ATOM 934 N N . HIS A 1 115 ? 23.781 0.997 -29.078 1.00 76.25 115 HIS A N 1
ATOM 935 C CA . HIS A 1 115 ? 25.232 1.119 -29.264 1.00 76.25 115 HIS A CA 1
ATOM 936 C C . HIS A 1 115 ? 25.794 0.051 -30.209 1.00 76.25 115 HIS A C 1
ATOM 938 O O . HIS A 1 115 ? 26.540 0.382 -31.130 1.00 76.25 115 HIS A O 1
ATOM 944 N N . THR A 1 116 ? 25.391 -1.212 -30.045 1.00 79.62 116 THR A N 1
ATOM 945 C CA . THR A 1 116 ? 25.861 -2.295 -30.927 1.00 79.62 116 THR A CA 1
ATOM 946 C C . THR A 1 116 ? 25.363 -2.143 -32.366 1.00 79.62 116 THR A C 1
ATOM 948 O O . THR A 1 116 ? 26.089 -2.446 -33.318 1.00 79.62 116 THR A O 1
ATOM 951 N N . GLU A 1 117 ? 24.137 -1.652 -32.557 1.00 76.25 117 GLU A N 1
ATOM 952 C CA . GLU A 1 117 ? 23.606 -1.358 -33.886 1.00 76.25 117 GLU A CA 1
ATOM 953 C C . GLU A 1 117 ? 24.338 -0.178 -34.531 1.00 76.25 117 GLU A C 1
ATOM 955 O O . GLU A 1 117 ? 24.665 -0.248 -35.718 1.00 76.25 117 GLU A O 1
ATOM 960 N N . LEU A 1 118 ? 24.673 0.853 -33.752 1.00 69.62 118 LEU A N 1
ATOM 961 C CA . LEU A 1 118 ? 25.446 2.009 -34.205 1.00 69.62 118 LEU A CA 1
ATOM 962 C C . LEU A 1 118 ? 26.844 1.596 -34.676 1.00 69.62 118 LEU A C 1
ATOM 964 O O . LEU A 1 118 ? 27.214 1.907 -35.807 1.00 69.62 118 LEU A O 1
ATOM 968 N N . GLU A 1 119 ? 27.571 0.802 -33.885 1.00 73.00 119 GLU A N 1
ATOM 969 C CA . GLU A 1 119 ? 28.889 0.268 -34.266 1.00 73.00 119 GLU A CA 1
ATOM 970 C C . GLU A 1 119 ? 28.819 -0.608 -35.529 1.00 73.00 119 GLU A C 1
ATOM 972 O O . GLU A 1 119 ? 29.715 -0.607 -36.384 1.00 73.00 119 GLU A O 1
ATOM 977 N N . ARG A 1 120 ? 27.734 -1.376 -35.687 1.00 77.25 120 ARG A N 1
ATOM 978 C CA . ARG A 1 120 ? 27.522 -2.212 -36.874 1.00 77.25 120 ARG A CA 1
ATOM 979 C C . ARG A 1 120 ? 27.230 -1.374 -38.117 1.00 77.25 120 ARG A C 1
ATOM 981 O O . ARG A 1 120 ? 27.695 -1.730 -39.206 1.00 77.25 120 ARG A O 1
ATOM 988 N N . ILE A 1 121 ? 26.447 -0.306 -37.977 1.00 75.62 121 ILE A N 1
ATOM 989 C CA . ILE A 1 121 ? 26.142 0.633 -39.060 1.00 75.62 121 ILE A CA 1
ATOM 990 C C . ILE A 1 121 ? 27.409 1.396 -39.450 1.00 75.62 121 ILE A C 1
ATOM 992 O O . ILE A 1 121 ? 27.736 1.431 -40.636 1.00 75.62 121 ILE A O 1
ATOM 996 N N . GLU A 1 122 ? 28.167 1.907 -38.483 1.00 75.19 122 GLU A N 1
ATOM 997 C CA . GLU A 1 122 ? 29.425 2.621 -38.710 1.00 75.19 122 GLU A CA 1
ATOM 998 C C . GLU A 1 122 ? 30.417 1.767 -39.510 1.00 75.19 122 GLU A C 1
ATOM 1000 O O . GLU A 1 122 ? 30.891 2.179 -40.569 1.00 75.19 122 GLU A O 1
ATOM 1005 N N . ASN A 1 123 ? 30.631 0.514 -39.102 1.00 81.81 123 ASN A N 1
ATOM 1006 C CA . ASN A 1 123 ? 31.511 -0.409 -39.821 1.00 81.81 123 ASN A CA 1
ATOM 1007 C C . ASN A 1 123 ? 31.058 -0.698 -41.261 1.00 81.81 123 ASN A C 1
ATOM 1009 O O . ASN A 1 123 ? 31.889 -0.902 -42.150 1.00 81.81 123 ASN A O 1
ATOM 1013 N N . ARG A 1 124 ? 29.745 -0.746 -41.520 1.00 85.69 124 ARG A N 1
ATOM 1014 C CA . ARG A 1 124 ? 29.221 -0.907 -42.886 1.00 85.69 124 ARG A CA 1
ATOM 1015 C C . ARG A 1 124 ? 29.460 0.346 -43.715 1.00 85.69 124 ARG A C 1
ATOM 1017 O O . ARG A 1 124 ? 29.909 0.226 -44.851 1.00 85.69 124 ARG A O 1
ATOM 1024 N N . VAL A 1 125 ? 29.191 1.522 -43.153 1.00 84.62 125 VAL A N 1
ATOM 1025 C CA . VAL A 1 125 ? 29.403 2.807 -43.830 1.00 84.62 125 VAL A CA 1
ATOM 1026 C C . VAL A 1 125 ? 30.877 2.983 -44.179 1.00 84.62 125 VAL A C 1
ATOM 1028 O O . VAL A 1 125 ? 31.185 3.235 -45.340 1.00 84.62 125 VAL A O 1
ATOM 1031 N N . ILE A 1 126 ? 31.789 2.740 -43.234 1.00 87.44 126 ILE A N 1
ATOM 1032 C CA . ILE A 1 126 ? 33.238 2.804 -43.470 1.00 87.44 126 ILE A CA 1
ATOM 1033 C C . ILE A 1 126 ? 33.638 1.879 -44.629 1.00 87.44 126 ILE A C 1
ATOM 1035 O O . ILE A 1 126 ? 34.328 2.312 -45.550 1.00 87.44 126 ILE A O 1
ATOM 1039 N N . LYS A 1 127 ? 33.150 0.631 -44.656 1.00 84.62 127 LYS A N 1
ATOM 1040 C CA . LYS A 1 127 ? 33.434 -0.308 -45.756 1.00 84.62 127 LYS A CA 1
ATOM 1041 C C . LYS A 1 127 ? 32.942 0.194 -47.115 1.00 84.62 127 LYS A C 1
ATOM 1043 O O . LYS A 1 127 ? 33.677 0.079 -48.094 1.00 84.62 127 LYS A O 1
ATOM 1048 N N . TYR A 1 128 ? 31.735 0.756 -47.188 1.00 91.56 128 TYR A N 1
ATOM 1049 C CA . TYR A 1 128 ? 31.213 1.315 -48.438 1.00 91.56 128 TYR A CA 1
ATOM 1050 C C . TYR A 1 128 ? 31.994 2.547 -48.890 1.00 91.56 128 TYR A C 1
ATOM 1052 O O . TYR A 1 128 ? 32.321 2.659 -50.070 1.00 91.56 128 TYR A O 1
ATOM 1060 N N . VAL A 1 129 ? 32.344 3.439 -47.961 1.00 91.56 129 VAL A N 1
ATOM 1061 C CA . VAL A 1 129 ? 33.121 4.644 -48.263 1.00 91.56 129 VAL A CA 1
ATOM 1062 C C . VAL A 1 129 ? 34.507 4.266 -48.783 1.00 91.56 129 VAL A C 1
ATOM 1064 O O . VAL A 1 129 ? 34.869 4.703 -49.873 1.00 91.56 129 VAL A O 1
ATOM 1067 N N . LEU A 1 130 ? 35.244 3.386 -48.095 1.00 90.44 130 LEU A N 1
ATOM 1068 C CA . LEU A 1 130 ? 36.552 2.919 -48.573 1.00 90.44 130 LEU A CA 1
ATOM 1069 C C . LEU A 1 130 ? 36.450 2.194 -49.920 1.00 90.44 130 LEU A C 1
ATOM 1071 O O . LEU A 1 130 ? 37.265 2.442 -50.807 1.00 90.44 130 LEU A O 1
ATOM 1075 N N . GLY A 1 131 ? 35.446 1.330 -50.094 1.00 89.88 131 GLY A N 1
ATOM 1076 C CA . GLY A 1 131 ? 35.221 0.616 -51.351 1.00 89.88 131 GLY A CA 1
ATOM 1077 C C . GLY A 1 131 ? 34.952 1.565 -52.519 1.00 89.88 131 GLY A C 1
ATOM 1078 O O . GLY A 1 131 ? 35.554 1.421 -53.580 1.00 89.88 131 GLY A O 1
ATOM 1079 N N . SER A 1 132 ? 34.102 2.574 -52.310 1.00 90.62 132 SER A N 1
ATOM 1080 C CA . SER A 1 132 ? 33.804 3.590 -53.324 1.00 90.62 132 SER A CA 1
ATOM 1081 C C . SER A 1 132 ? 35.018 4.462 -53.652 1.00 90.62 132 SER A C 1
ATOM 1083 O O . SER A 1 132 ? 35.290 4.695 -54.826 1.00 90.62 132 SER A O 1
ATOM 1085 N N . ALA A 1 133 ? 35.799 4.879 -52.650 1.00 91.50 133 ALA A N 1
ATOM 1086 C CA . ALA A 1 133 ? 37.010 5.668 -52.853 1.00 91.50 133 ALA A CA 1
ATOM 1087 C C . ALA A 1 133 ? 38.074 4.889 -53.638 1.00 91.50 133 ALA A C 1
ATOM 1089 O O . ALA A 1 133 ? 38.688 5.433 -54.555 1.00 91.50 133 ALA A O 1
ATOM 1090 N N . PHE A 1 134 ? 38.258 3.603 -53.322 1.00 91.31 134 PHE A N 1
ATOM 1091 C CA . PHE A 1 134 ? 39.152 2.722 -54.070 1.00 91.31 134 PHE A CA 1
ATOM 1092 C C . PHE A 1 134 ? 38.660 2.492 -55.502 1.00 91.31 134 PHE A C 1
ATOM 1094 O O . PHE A 1 134 ? 39.440 2.547 -56.448 1.00 91.31 134 PHE A O 1
ATOM 1101 N N . PHE A 1 135 ? 37.357 2.277 -55.687 1.00 93.75 135 PHE A N 1
ATOM 1102 C CA . PHE A 1 135 ? 36.784 2.121 -57.020 1.00 93.75 135 PHE A CA 1
ATOM 1103 C C . PHE A 1 135 ? 36.981 3.380 -57.871 1.00 93.75 135 PHE A C 1
ATOM 1105 O O . PHE A 1 135 ? 37.442 3.285 -59.005 1.00 93.75 135 PHE A O 1
ATOM 1112 N N . LEU A 1 136 ? 36.688 4.559 -57.318 1.00 92.62 136 LEU A N 1
ATOM 1113 C CA . LEU A 1 136 ? 36.860 5.834 -58.011 1.00 92.62 136 LEU A CA 1
ATOM 1114 C C . LEU A 1 136 ? 38.325 6.126 -58.335 1.00 92.62 136 LEU A C 1
ATOM 1116 O O . LEU A 1 136 ? 38.599 6.651 -59.410 1.00 92.62 136 LEU A O 1
ATOM 1120 N N . SER A 1 137 ? 39.269 5.772 -57.456 1.00 92.56 137 SER A N 1
ATOM 1121 C CA . SER A 1 137 ? 40.691 5.962 -57.746 1.00 92.56 137 SER A CA 1
ATOM 1122 C C . SER A 1 137 ? 41.148 5.050 -58.882 1.00 92.56 137 SER A C 1
ATOM 1124 O O . SER A 1 137 ? 41.713 5.539 -59.855 1.00 92.56 137 SER A O 1
ATOM 1126 N N . VAL A 1 138 ? 40.839 3.751 -58.828 1.00 93.44 138 VAL A N 1
ATOM 1127 C CA . VAL A 1 138 ? 41.200 2.787 -59.881 1.00 93.44 138 VAL A CA 1
ATOM 1128 C C . VAL A 1 138 ? 40.547 3.150 -61.212 1.00 93.44 138 VAL A C 1
ATOM 1130 O O . VAL A 1 138 ? 41.212 3.154 -62.251 1.00 93.44 138 VAL A O 1
ATOM 1133 N N . PHE A 1 139 ? 39.257 3.486 -61.192 1.00 93.81 139 PHE A N 1
ATOM 1134 C CA . PHE A 1 139 ? 38.529 3.897 -62.385 1.00 93.81 139 PHE A CA 1
ATOM 1135 C C . PHE A 1 139 ? 39.083 5.210 -62.948 1.00 93.81 139 PHE A C 1
ATOM 1137 O O . PHE A 1 139 ? 39.324 5.303 -64.148 1.00 93.81 139 PHE A O 1
ATOM 1144 N N . GLY A 1 140 ? 39.371 6.188 -62.086 1.00 92.69 140 GLY A N 1
ATOM 1145 C CA . GLY A 1 140 ? 39.989 7.457 -62.465 1.00 92.69 140 GLY A CA 1
ATOM 1146 C C . GLY A 1 140 ? 41.368 7.281 -63.101 1.00 92.69 140 GLY A C 1
ATOM 1147 O O . GLY A 1 140 ? 41.611 7.832 -64.170 1.00 92.69 140 GLY A O 1
ATOM 1148 N N . TYR A 1 141 ? 42.247 6.462 -62.509 1.00 91.81 141 TYR A N 1
ATOM 1149 C CA . TYR A 1 141 ? 43.558 6.139 -63.088 1.00 91.81 141 TYR A CA 1
ATOM 1150 C C . TYR A 1 141 ? 43.436 5.422 -64.429 1.00 91.81 141 TYR A C 1
ATOM 1152 O O . TYR A 1 141 ? 44.170 5.742 -65.361 1.00 91.81 141 TYR A O 1
ATOM 1160 N N . SER A 1 142 ? 42.497 4.481 -64.539 1.00 90.50 142 SER A N 1
ATOM 1161 C CA . SER A 1 142 ? 42.245 3.770 -65.793 1.00 90.50 142 SER A CA 1
ATOM 1162 C C . SER A 1 142 ? 41.798 4.747 -66.879 1.00 90.50 142 SER A C 1
ATOM 1164 O O . SER A 1 142 ? 42.341 4.737 -67.979 1.00 90.50 142 SER A O 1
ATOM 1166 N N . LEU A 1 143 ? 40.863 5.643 -66.563 1.00 90.62 143 LEU A N 1
ATOM 1167 C CA . LEU A 1 143 ? 40.347 6.627 -67.510 1.00 90.62 143 LEU A CA 1
ATOM 1168 C C . LEU A 1 143 ? 41.428 7.638 -67.921 1.00 90.62 143 LEU A C 1
ATOM 1170 O O . LEU A 1 143 ? 41.591 7.909 -69.106 1.00 90.62 143 LEU A O 1
ATOM 1174 N N . TRP A 1 144 ? 42.225 8.125 -66.966 1.00 91.69 144 TRP A N 1
ATOM 1175 C CA . TRP A 1 144 ? 43.374 8.997 -67.232 1.00 91.69 144 TRP A CA 1
ATOM 1176 C C . TRP A 1 144 ? 44.436 8.320 -68.112 1.00 91.69 144 TRP A C 1
ATOM 1178 O O . TRP A 1 144 ? 44.969 8.950 -69.025 1.00 91.69 144 TRP A O 1
ATOM 1188 N N . PHE A 1 145 ? 44.726 7.035 -67.875 1.00 89.50 145 PHE A N 1
ATOM 1189 C CA . PHE A 1 145 ? 45.646 6.248 -68.698 1.00 89.50 145 PHE A CA 1
ATOM 1190 C C . PHE A 1 145 ? 45.124 6.089 -70.128 1.00 89.50 145 PHE A C 1
ATOM 1192 O O . PHE A 1 145 ? 45.871 6.321 -71.074 1.00 89.50 145 PHE A O 1
ATOM 1199 N N . PHE A 1 146 ? 43.843 5.747 -70.298 1.00 85.75 146 PHE A N 1
ATOM 1200 C CA . PHE A 1 146 ? 43.228 5.621 -71.621 1.00 85.75 146 PHE A CA 1
ATOM 1201 C C . PHE A 1 146 ? 43.235 6.941 -72.396 1.00 85.75 146 PHE A C 1
ATOM 1203 O O . PHE A 1 146 ? 43.554 6.926 -73.580 1.00 85.75 146 PHE A O 1
ATOM 1210 N N . VAL A 1 147 ? 42.938 8.068 -71.742 1.00 85.25 147 VAL A N 1
ATOM 1211 C CA . VAL A 1 147 ? 42.976 9.395 -72.379 1.00 85.25 147 VAL A CA 1
ATOM 1212 C C . VAL A 1 147 ? 44.396 9.737 -72.841 1.00 85.25 147 VAL A C 1
ATOM 1214 O O . VAL A 1 147 ? 44.601 9.978 -74.026 1.00 85.25 147 VAL A O 1
ATOM 1217 N N . ASN A 1 148 ? 45.400 9.652 -71.960 1.00 81.25 148 ASN A N 1
ATOM 1218 C CA . ASN A 1 148 ? 46.786 9.955 -72.347 1.00 81.25 148 ASN A CA 1
ATOM 1219 C C . ASN A 1 148 ? 47.355 8.976 -73.385 1.00 81.25 148 ASN A C 1
ATOM 1221 O O . ASN A 1 148 ? 48.168 9.359 -74.223 1.00 81.25 148 ASN A O 1
ATOM 1225 N N . HIS A 1 149 ? 46.968 7.699 -73.332 1.00 77.56 149 HIS A N 1
ATOM 1226 C CA . HIS A 1 149 ? 47.436 6.717 -74.306 1.00 77.56 149 HIS A CA 1
ATOM 1227 C C . HIS A 1 149 ? 46.752 6.883 -75.673 1.00 77.56 149 HIS A C 1
ATOM 1229 O O . HIS A 1 149 ? 47.388 6.651 -76.700 1.00 77.56 149 HIS A O 1
ATOM 1235 N N . ALA A 1 150 ? 45.489 7.319 -75.708 1.00 73.19 150 ALA A N 1
ATOM 1236 C CA . ALA A 1 150 ? 44.806 7.674 -76.951 1.00 73.19 150 ALA A CA 1
ATOM 1237 C C . ALA A 1 150 ? 45.460 8.891 -77.626 1.00 73.19 150 ALA A C 1
ATOM 1239 O O . ALA A 1 150 ? 45.679 8.860 -78.838 1.00 73.19 150 ALA A O 1
ATOM 1240 N N . ASP A 1 151 ? 45.864 9.900 -76.848 1.00 59.88 151 ASP A N 1
ATOM 1241 C CA . ASP A 1 151 ? 46.618 11.049 -77.366 1.00 59.88 151 ASP A CA 1
ATOM 1242 C C . ASP A 1 151 ? 47.985 10.628 -77.946 1.00 59.88 151 ASP A C 1
ATOM 1244 O O . ASP A 1 151 ? 48.414 11.149 -78.975 1.00 59.88 151 ASP A O 1
ATOM 1248 N N . PHE A 1 152 ? 48.647 9.620 -77.361 1.00 55.06 152 PHE A N 1
ATOM 1249 C CA . PHE A 1 152 ? 49.914 9.080 -77.878 1.00 55.06 152 PHE A CA 1
ATOM 1250 C C . PHE A 1 152 ? 49.763 8.336 -79.219 1.00 55.06 152 PHE A C 1
ATOM 1252 O O . PHE A 1 152 ? 50.639 8.426 -80.077 1.00 55.06 152 PHE A O 1
ATOM 1259 N N . GLN A 1 153 ? 48.654 7.619 -79.424 1.00 56.22 153 GLN A N 1
ATOM 1260 C CA . GLN A 1 153 ? 48.363 6.922 -80.688 1.00 56.22 153 GLN A CA 1
ATOM 1261 C C . GLN A 1 153 ? 47.960 7.892 -81.812 1.00 56.22 153 GLN A C 1
ATOM 1263 O O . GLN A 1 153 ? 48.219 7.618 -82.981 1.00 56.22 153 GLN A O 1
ATOM 1268 N N . LEU A 1 154 ? 47.358 9.039 -81.479 1.00 54.69 154 LEU A N 1
ATOM 1269 C CA . LEU A 1 154 ? 47.049 10.091 -82.456 1.00 54.69 154 LEU A CA 1
ATOM 1270 C C . LEU A 1 154 ? 48.294 10.872 -82.907 1.00 54.69 154 LEU A C 1
ATOM 1272 O O . LEU A 1 154 ? 48.314 11.374 -84.027 1.00 54.69 154 LEU A O 1
ATOM 1276 N N . LEU A 1 155 ? 49.345 10.941 -82.081 1.00 54.62 155 LEU A N 1
ATOM 1277 C CA . LEU A 1 155 ? 50.588 11.652 -82.413 1.00 54.62 155 LEU A CA 1
ATOM 1278 C C . LEU A 1 155 ? 51.605 10.810 -83.211 1.00 54.62 155 LEU A C 1
ATOM 1280 O O . LEU A 1 155 ? 52.592 11.356 -83.695 1.00 54.62 155 LEU A O 1
ATOM 1284 N N . SER A 1 156 ? 51.397 9.496 -83.356 1.00 55.59 156 SER A N 1
ATOM 1285 C CA . SER A 1 156 ? 52.313 8.592 -84.075 1.00 55.59 156 SER A CA 1
ATOM 1286 C C . SER A 1 156 ? 51.947 8.358 -85.548 1.00 55.59 156 SER A C 1
ATOM 1288 O O . SER A 1 156 ? 52.679 7.664 -86.254 1.00 55.59 156 SER A O 1
ATOM 1290 N N . ILE A 1 157 ? 50.855 8.958 -86.041 1.00 52.31 157 ILE A N 1
ATOM 1291 C CA . ILE A 1 157 ? 50.428 8.885 -87.446 1.00 52.31 157 ILE A CA 1
ATOM 1292 C C . ILE A 1 157 ? 50.596 10.264 -88.106 1.00 52.31 157 ILE A C 1
ATOM 1294 O O . ILE A 1 157 ? 49.632 10.932 -88.468 1.00 52.31 157 ILE A O 1
ATOM 1298 N N . THR A 1 158 ? 51.842 10.699 -88.286 1.00 52.25 158 THR A N 1
ATOM 1299 C CA . THR A 1 158 ? 52.199 11.647 -89.353 1.00 52.25 158 THR A CA 1
ATOM 1300 C C . THR A 1 158 ? 53.071 10.896 -90.354 1.00 52.25 158 THR A C 1
ATOM 1302 O O . THR A 1 158 ? 54.183 10.510 -89.989 1.00 52.25 158 THR A O 1
ATOM 1305 N N . PRO A 1 159 ? 52.603 10.633 -91.586 1.00 52.53 159 PRO A N 1
ATOM 1306 C CA . PRO A 1 159 ? 53.447 10.021 -92.597 1.00 52.53 159 PRO A CA 1
ATOM 1307 C C . PRO A 1 159 ? 54.432 11.070 -93.130 1.00 52.53 159 PRO A C 1
ATOM 1309 O O . PRO A 1 159 ? 54.042 11.998 -93.836 1.00 52.53 159 PRO A O 1
ATOM 1312 N N . GLU A 1 160 ? 55.712 10.917 -92.792 1.00 55.25 160 GLU A N 1
ATOM 1313 C CA . GLU A 1 160 ? 56.779 11.279 -93.722 1.00 55.25 160 GLU A CA 1
ATOM 1314 C C . GLU A 1 160 ? 56.797 10.218 -94.823 1.00 55.25 160 GLU A C 1
ATOM 1316 O O . GLU A 1 160 ? 57.055 9.050 -94.541 1.00 55.25 160 GLU A O 1
ATOM 1321 N N . ASP A 1 161 ? 56.544 10.617 -96.068 1.00 43.75 161 ASP A N 1
ATOM 1322 C CA . ASP A 1 161 ? 57.274 10.036 -97.192 1.00 43.75 161 ASP A CA 1
ATOM 1323 C C . ASP A 1 161 ? 57.333 11.043 -98.345 1.00 43.75 161 ASP A C 1
ATOM 1325 O O . ASP A 1 161 ? 56.322 11.616 -98.763 1.00 43.75 161 ASP A O 1
ATOM 1329 N N . GLY A 1 162 ? 58.550 11.314 -98.804 1.00 46.84 162 GLY A N 1
ATOM 1330 C CA . GLY A 1 162 ? 58.829 12.203 -99.922 1.00 46.84 162 GLY A CA 1
ATOM 1331 C C . GLY A 1 162 ? 58.803 11.464 -101.257 1.00 46.84 162 GLY A C 1
ATOM 1332 O O . GLY A 1 162 ? 59.008 10.257 -101.313 1.00 46.84 162 GLY A O 1
ATOM 1333 N N . SER A 1 163 ? 58.599 12.201 -102.350 1.00 45.41 163 SER A N 1
ATOM 1334 C CA . SER A 1 163 ? 59.539 12.281 -103.487 1.00 45.41 163 SER A CA 1
ATOM 1335 C C . SER A 1 163 ? 58.885 12.834 -104.766 1.00 45.41 163 SER A C 1
ATOM 1337 O O . SER A 1 163 ? 57.849 12.370 -105.227 1.00 45.41 163 SER A O 1
ATOM 1339 N N . ASP A 1 164 ? 59.589 13.827 -105.318 1.00 41.72 164 ASP A N 1
ATOM 1340 C CA . ASP A 1 164 ? 59.856 14.101 -106.735 1.00 41.72 164 ASP A CA 1
ATOM 1341 C C . ASP A 1 164 ? 58.757 14.589 -107.696 1.00 41.72 164 ASP A C 1
ATOM 1343 O O . ASP A 1 164 ? 57.759 13.930 -107.966 1.00 41.72 164 ASP A O 1
ATOM 1347 N N . GLY A 1 165 ? 59.038 15.721 -108.366 1.00 40.75 165 GLY A N 1
ATOM 1348 C CA . GLY A 1 165 ? 58.312 16.081 -109.590 1.00 40.75 165 GLY A CA 1
ATOM 1349 C C . GLY A 1 165 ? 58.395 17.528 -110.080 1.00 40.75 165 GLY A C 1
ATOM 1350 O O . GLY A 1 165 ? 57.380 18.195 -110.217 1.00 40.75 165 GLY A O 1
ATOM 1351 N N . PHE A 1 166 ? 59.603 17.998 -110.372 1.00 41.28 166 PHE A N 1
ATOM 1352 C CA . PHE A 1 166 ? 59.966 19.148 -111.218 1.00 41.28 166 PHE A CA 1
ATOM 1353 C C . PHE A 1 166 ? 58.935 19.581 -112.303 1.00 41.28 166 PHE A C 1
ATOM 1355 O O . PHE A 1 166 ? 58.726 18.838 -113.254 1.00 41.28 166 PHE A O 1
ATOM 1362 N N . TYR A 1 167 ? 58.438 20.833 -112.273 1.00 48.81 167 TYR A N 1
ATOM 1363 C CA . TYR A 1 167 ? 58.172 21.658 -113.475 1.00 48.81 167 TYR A CA 1
ATOM 1364 C C . TYR A 1 167 ? 58.336 23.169 -113.191 1.00 48.81 167 TYR A C 1
ATOM 1366 O O . TYR A 1 167 ? 57.581 23.780 -112.446 1.00 48.81 167 TYR A O 1
ATOM 1374 N N . ARG A 1 168 ? 59.376 23.734 -113.820 1.00 33.66 168 ARG A N 1
ATOM 1375 C CA . ARG A 1 168 ? 59.531 25.083 -114.413 1.00 33.66 168 ARG A CA 1
ATOM 1376 C C . ARG A 1 168 ? 58.522 26.212 -114.068 1.00 33.66 168 ARG A 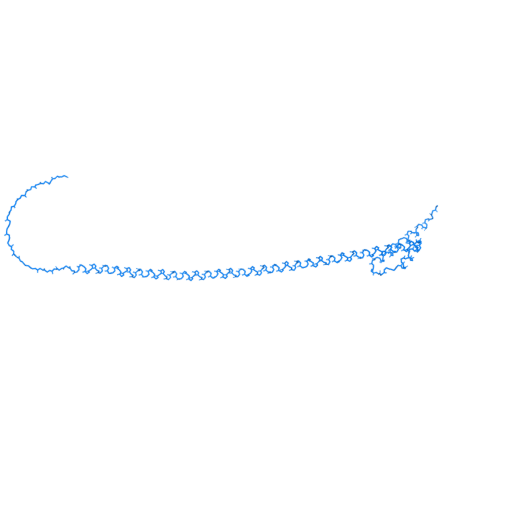C 1
ATOM 1378 O O . ARG A 1 168 ? 57.373 26.189 -114.487 1.00 33.66 168 ARG A O 1
ATOM 1385 N N . MET A 1 169 ? 59.093 27.272 -113.480 1.00 43.53 169 MET A N 1
ATOM 1386 C CA . MET A 1 169 ? 58.797 28.728 -113.571 1.00 43.53 169 MET A CA 1
ATOM 1387 C C . MET A 1 169 ? 58.335 29.220 -114.973 1.00 43.53 169 MET A C 1
ATOM 1389 O O . MET A 1 169 ? 58.716 28.571 -115.953 1.00 43.53 169 MET A O 1
ATOM 1393 N N . PRO A 1 170 ? 57.634 30.382 -115.119 1.00 45.19 170 PRO A N 1
ATOM 1394 C CA . PRO A 1 170 ? 58.066 31.677 -114.553 1.00 45.19 170 PRO A CA 1
ATOM 1395 C C . PRO A 1 170 ? 56.987 32.682 -114.072 1.00 45.19 170 PRO A C 1
ATOM 1397 O O . PRO A 1 170 ? 55.806 32.587 -114.387 1.00 45.19 170 PRO A O 1
ATOM 1400 N N . SER A 1 171 ? 57.462 33.689 -113.323 1.00 45.62 171 SER A N 1
ATOM 1401 C CA . SER A 1 171 ? 56.843 35.018 -113.114 1.00 45.62 171 SER A CA 1
ATOM 1402 C C . SER A 1 171 ? 56.719 35.780 -114.467 1.00 45.62 171 SER A C 1
ATOM 1404 O O . SER A 1 171 ? 57.302 35.277 -115.434 1.00 45.62 171 SER A O 1
ATOM 1406 N N . PRO A 1 172 ? 56.051 36.959 -114.628 1.00 51.97 172 PRO A N 1
ATOM 1407 C CA . PRO A 1 172 ? 56.010 38.103 -113.695 1.00 51.97 172 PRO A CA 1
ATOM 1408 C C . PRO A 1 172 ? 54.717 38.976 -113.687 1.00 51.97 172 PRO A C 1
ATOM 1410 O O . PRO A 1 172 ? 53.791 38.762 -114.459 1.00 51.97 172 PRO A O 1
ATOM 1413 N N . GLN A 1 173 ? 54.788 40.052 -112.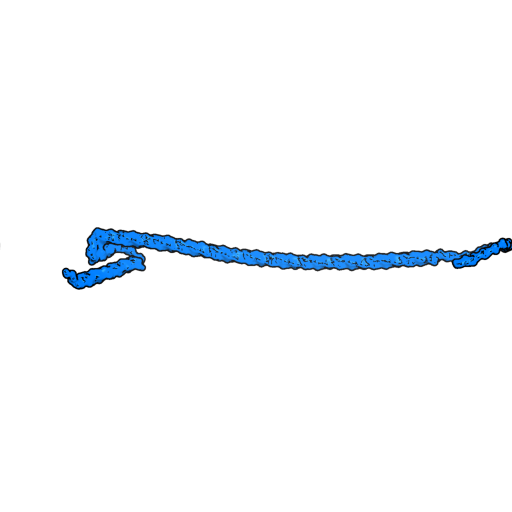883 1.00 45.91 173 GLN A N 1
ATOM 1414 C CA . GLN A 1 173 ? 53.975 41.291 -112.847 1.00 45.91 173 GLN A CA 1
ATOM 1415 C C . GLN A 1 173 ? 52.717 41.262 -111.962 1.00 45.91 173 GLN A C 1
ATOM 1417 O O . GLN A 1 173 ? 52.003 40.272 -111.946 1.00 45.91 173 GLN A O 1
ATOM 1422 N N . ALA A 1 174 ? 52.289 42.319 -111.271 1.00 40.03 174 ALA A N 1
ATOM 1423 C CA . ALA A 1 174 ? 52.842 43.571 -110.726 1.00 40.03 174 ALA A CA 1
ATOM 1424 C C . ALA A 1 174 ? 51.612 44.331 -110.175 1.00 40.03 174 ALA A C 1
ATOM 1426 O O . ALA A 1 174 ? 50.636 44.410 -110.914 1.00 40.03 174 ALA A O 1
ATOM 1427 N N . PHE A 1 175 ? 51.659 44.852 -108.941 1.00 42.75 175 PHE A N 1
ATOM 1428 C CA . PHE A 1 175 ? 50.966 46.051 -108.391 1.00 42.75 175 PHE A CA 1
ATOM 1429 C C . PHE A 1 175 ? 51.024 45.932 -106.853 1.00 42.75 175 PHE A C 1
ATOM 1431 O O . PHE A 1 175 ? 50.426 45.020 -106.291 1.00 42.75 175 PHE A O 1
ATOM 1438 N N . GLU A 1 176 ? 51.937 46.596 -106.137 1.00 44.38 176 GLU A N 1
ATOM 1439 C CA . GLU A 1 176 ? 51.817 47.982 -105.634 1.00 44.38 176 GLU A CA 1
ATOM 1440 C C . GLU A 1 176 ? 50.393 48.373 -105.200 1.00 44.38 176 GLU A C 1
ATOM 1442 O O . GLU A 1 176 ? 49.501 48.476 -106.030 1.00 44.38 176 GLU A O 1
ATOM 1447 N N . VAL A 1 177 ? 50.178 48.617 -103.903 1.00 52.50 177 VAL A N 1
ATOM 1448 C CA . VAL A 1 177 ? 49.955 49.958 -103.321 1.00 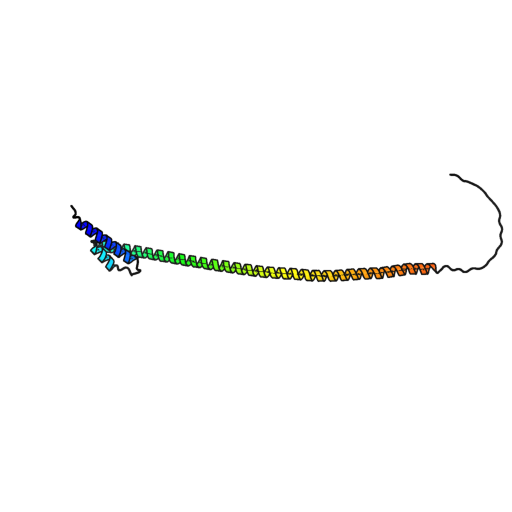52.50 177 VAL A CA 1
ATOM 1449 C C . VAL A 1 177 ? 49.724 49.835 -101.799 1.00 52.50 177 VAL A C 1
ATOM 1451 O O . VAL A 1 177 ? 49.087 48.905 -101.312 1.00 52.50 177 VAL A O 1
ATOM 1454 N N . PHE A 1 178 ? 50.337 50.795 -101.109 1.00 44.28 178 PHE A N 1
ATOM 1455 C CA . PHE A 1 178 ? 50.357 51.186 -99.696 1.00 44.28 178 PHE A CA 1
ATOM 1456 C C . PHE A 1 178 ? 49.008 51.328 -98.964 1.00 44.28 178 PHE A C 1
ATOM 1458 O O . PHE A 1 178 ? 48.006 51.660 -99.588 1.00 44.28 178 PHE A O 1
ATOM 1465 N N . ASP A 1 179 ? 49.042 51.146 -97.635 1.00 50.19 179 ASP A N 1
ATOM 1466 C CA . ASP A 1 179 ? 48.863 52.162 -96.553 1.00 50.19 179 ASP A CA 1
ATOM 1467 C C . ASP A 1 179 ? 48.681 51.369 -95.236 1.00 50.19 179 ASP A C 1
ATOM 1469 O O . ASP A 1 179 ? 47.870 50.447 -95.186 1.00 50.19 179 ASP A O 1
ATOM 1473 N N . GLU A 1 180 ? 49.492 51.442 -94.175 1.00 53.59 180 GLU A N 1
ATOM 1474 C CA . GLU A 1 180 ? 49.988 52.558 -93.345 1.00 53.59 180 GLU A CA 1
ATOM 1475 C C . GLU A 1 180 ? 48.905 53.496 -92.773 1.00 53.59 180 GLU A C 1
ATOM 1477 O O . GLU A 1 180 ? 48.106 54.069 -93.507 1.00 53.59 180 GLU A O 1
ATOM 1482 N N . ASN A 1 181 ? 48.983 53.689 -91.446 1.00 46.62 181 ASN A N 1
ATOM 1483 C CA . ASN A 1 181 ? 48.186 54.550 -90.550 1.00 46.62 181 ASN A CA 1
ATOM 1484 C C . ASN A 1 181 ? 46.892 53.900 -90.007 1.00 46.62 181 ASN A C 1
ATOM 1486 O O . ASN A 1 181 ? 46.084 53.372 -90.761 1.00 46.62 181 ASN A O 1
ATOM 1490 N N . GLU A 1 182 ? 46.611 53.878 -88.702 1.00 41.69 182 GLU A N 1
ATOM 1491 C CA . GLU A 1 182 ? 47.147 54.616 -87.543 1.00 41.69 182 GLU A CA 1
ATOM 1492 C C . GLU A 1 182 ? 46.790 53.852 -86.250 1.00 41.69 182 GLU A C 1
ATOM 1494 O O . GLU A 1 182 ? 45.715 53.201 -86.234 1.00 41.69 182 GLU A O 1
#

Sequence (182 aa):
MVRPSTLAVLVKTKRRILRDLHSWSSNGCPLDTRKMVLAFERARFTPEQARVLTEMFRETLARREKQNYEQLASKGDYMQVKTELRILEKSDFHLLSSDLEHLETNVEKNIAGVHTELERIENRVIKYVLGSAFFLSVFGYSLWFFVNHADFQLLSITPEDGSDGFYRMPSPQAFEVFDENE

Secondary structure (DSSP, 8-state):
---HHHHHHHHHHHHHHHHHHHHHHHS-----HHHHHHHHHHTT--HHHHHHHHHHHHHHHHHHHHHHHHHHHHHHHHHHHHHHHHHHHHHHHHHHHHHHHHHHHHHHHHHHHHHHHHHHHHHHHHHHHHHHHHHHHHHHHHHHHHHHHHHHHHTT--------------------------

pLDDT: mean 75.08, std 15.7, range [33.66, 93.81]